Protein AF-A0A847MC24-F1 (afdb_monomer)

pLDDT: mean 89.22, std 8.51, range [61.94, 97.44]

Solvent-accessible surface area (backbone atoms only — not comparable to full-atom values): 3100 Å² total; per-residue (Å²): 113,96,86,58,55,66,47,78,46,74,74,47,69,55,89,88,17,39,32,26,37,40,37,34,62,47,102,89,50,71,48,79,42,78,77,42,75,49,61,91,78,83,89,80,89,84,131

Nearest PDB structures (foldseek):
  7m5o-assembly1_A  TM=6.898E-01  e=5.822E+00  Biggievirus Mos11
  7vww-assembly3_E  TM=4.254E-01  e=3.725E+00  Dioscoreophyllum cumminsii
  5myj-assembly1_A  TM=4.072E-01  e=4.808E+00  Lactococcus cremoris subsp. cremoris MG1363
  5xxb-assembly1_n  TM=3.347E-01  e=2.708E+00  Toxoplasma gondii

Secondary structure (DSSP, 8-state):
-TT--EEEEEEEEETTEEEEEEEEEETTEEEEEEEEEESS-------

Structure (mmCIF, N/CA/C/O backbone):
data_AF-A0A847MC24-F1
#
_entry.id   AF-A0A847MC24-F1
#
loop_
_atom_site.group_PDB
_atom_site.id
_atom_site.type_symbol
_atom_site.label_atom_id
_atom_site.label_alt_id
_atom_site.label_comp_id
_atom_site.label_asym_id
_atom_site.label_entity_id
_atom_site.label_seq_id
_atom_site.pdbx_PDB_ins_code
_atom_site.Cartn_x
_atom_site.Cartn_y
_atom_site.Cartn_z
_atom_site.occupancy
_atom_site.B_iso_or_equiv
_atom_site.auth_seq_id
_atom_site.auth_comp_id
_atom_site.auth_asym_id
_atom_site.auth_atom_id
_atom_site.pdbx_PDB_model_num
ATOM 1 N N . PRO A 1 1 ? -6.907 -3.998 14.443 1.00 61.94 1 PRO A N 1
ATOM 2 C CA . PRO A 1 1 ? -6.783 -3.606 15.866 1.00 61.94 1 PRO A CA 1
ATOM 3 C C . PRO A 1 1 ? -7.041 -2.112 16.016 1.00 61.94 1 PRO A C 1
ATOM 5 O O . PRO A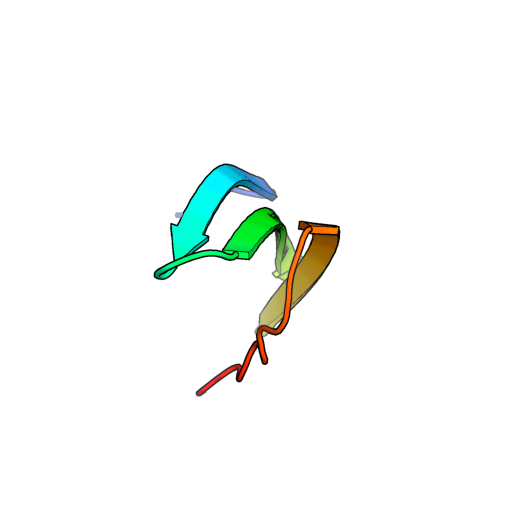 1 1 ? -6.612 -1.358 15.149 1.00 61.94 1 PRO A O 1
ATOM 8 N N . ASP A 1 2 ? -7.726 -1.685 17.075 1.00 67.31 2 ASP A N 1
ATOM 9 C CA . ASP A 1 2 ? -8.126 -0.278 17.195 1.00 67.31 2 ASP A CA 1
ATOM 10 C C . ASP A 1 2 ? -6.956 0.692 17.337 1.00 67.31 2 ASP A C 1
ATOM 12 O O . ASP A 1 2 ? -7.107 1.852 16.987 1.00 67.31 2 ASP A O 1
ATOM 16 N N . PHE A 1 3 ? -5.787 0.195 17.747 1.00 72.62 3 PHE A N 1
ATOM 17 C CA . PHE A 1 3 ? -4.565 0.977 17.929 1.00 72.62 3 PHE A CA 1
ATOM 18 C C . PHE A 1 3 ? -3.754 1.229 16.646 1.00 72.62 3 PHE A C 1
ATOM 20 O O . PHE A 1 3 ? -2.735 1.913 16.699 1.00 72.62 3 PHE A O 1
ATOM 27 N N . LEU A 1 4 ? -4.125 0.623 15.514 1.00 72.38 4 LEU A N 1
ATOM 28 C CA . LEU A 1 4 ? -3.306 0.647 14.302 1.00 72.38 4 LEU A CA 1
ATOM 29 C C . LEU A 1 4 ? -3.881 1.650 13.290 1.00 72.38 4 LEU A C 1
ATOM 31 O O . LEU A 1 4 ? -4.676 1.284 12.427 1.00 72.38 4 LEU A O 1
ATOM 35 N N . GLU A 1 5 ? -3.493 2.917 13.439 1.00 87.88 5 GLU A N 1
ATOM 36 C CA . GLU A 1 5 ? -3.930 4.025 12.571 1.00 87.88 5 GLU A CA 1
ATOM 37 C C . GLU A 1 5 ? -3.289 3.969 11.177 1.00 87.88 5 GLU A C 1
ATOM 39 O O . GLU A 1 5 ? -3.935 4.251 10.167 1.00 87.88 5 GLU A O 1
ATOM 44 N N . GLU A 1 6 ? -2.022 3.552 11.108 1.00 91.69 6 GLU A N 1
ATOM 45 C CA . GLU A 1 6 ? -1.256 3.475 9.866 1.00 91.69 6 GLU A CA 1
ATOM 46 C C . GLU A 1 6 ? -0.467 2.166 9.762 1.00 91.69 6 GLU A C 1
ATOM 48 O O . GLU A 1 6 ? 0.100 1.677 10.741 1.00 91.69 6 GLU A O 1
ATOM 53 N N . ILE A 1 7 ? -0.368 1.632 8.543 1.00 92.44 7 ILE A N 1
ATOM 54 C CA . ILE A 1 7 ? 0.58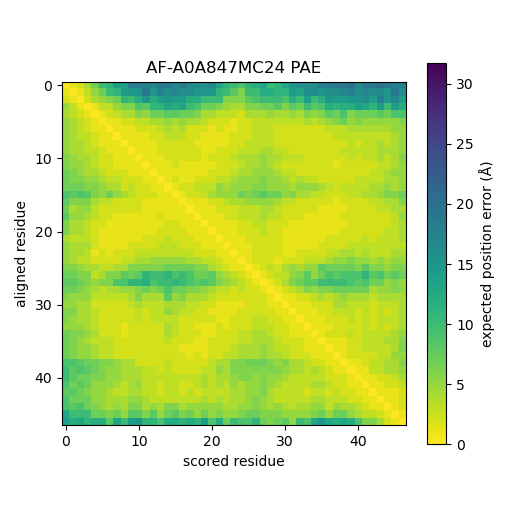0 0.574 8.179 1.00 92.44 7 ILE A CA 1
ATOM 55 C C . ILE A 1 7 ? 1.417 1.066 7.012 1.00 92.44 7 ILE A C 1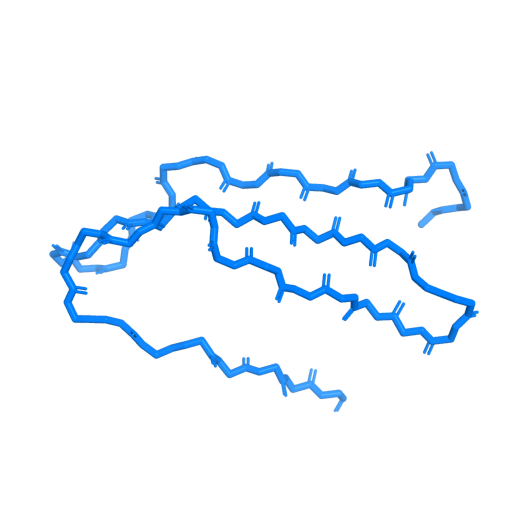
ATOM 57 O O . ILE A 1 7 ? 0.886 1.480 5.984 1.00 92.44 7 ILE A O 1
ATOM 61 N N . ARG A 1 8 ? 2.738 0.963 7.143 1.00 94.75 8 ARG A N 1
ATOM 62 C CA . ARG A 1 8 ? 3.672 1.223 6.047 1.00 94.75 8 ARG A CA 1
ATOM 63 C C . ARG A 1 8 ? 4.294 -0.083 5.598 1.00 94.75 8 ARG A C 1
ATOM 65 O O . ARG A 1 8 ? 4.864 -0.807 6.411 1.00 94.75 8 ARG A O 1
ATOM 72 N N . ILE A 1 9 ? 4.198 -0.362 4.305 1.00 94.50 9 ILE A N 1
ATOM 73 C CA . ILE A 1 9 ? 4.930 -1.448 3.662 1.00 94.50 9 ILE A CA 1
ATOM 74 C C . ILE A 1 9 ? 5.953 -0.795 2.747 1.00 94.50 9 ILE A C 1
ATOM 76 O O . ILE A 1 9 ? 5.587 -0.226 1.724 1.00 94.50 9 ILE A O 1
ATOM 80 N N . ASN A 1 10 ? 7.223 -0.875 3.127 1.00 96.31 10 ASN A N 1
ATOM 81 C CA . ASN A 1 10 ? 8.327 -0.358 2.328 1.00 96.31 10 ASN A CA 1
ATOM 82 C C . ASN A 1 10 ? 9.017 -1.517 1.608 1.00 96.31 10 ASN A C 1
ATOM 84 O O . ASN A 1 10 ? 9.221 -2.581 2.195 1.00 96.31 10 ASN A O 1
ATOM 88 N N . GLY A 1 11 ? 9.419 -1.302 0.361 1.00 95.12 11 GLY A N 1
ATOM 89 C CA . GLY A 1 11 ? 10.185 -2.269 -0.411 1.00 95.12 11 GLY A CA 1
ATOM 90 C C . GLY A 1 11 ? 9.380 -3.493 -0.851 1.00 95.12 11 GLY A C 1
ATOM 91 O O . GLY A 1 11 ? 9.956 -4.574 -0.994 1.00 95.12 11 GLY A O 1
ATOM 92 N N . LEU A 1 12 ? 8.059 -3.367 -1.027 1.00 94.88 12 LEU A N 1
ATOM 93 C CA . LEU A 1 12 ? 7.230 -4.461 -1.523 1.00 94.88 12 LEU A CA 1
ATOM 94 C C . LEU A 1 12 ? 7.639 -4.792 -2.960 1.00 94.88 12 LEU A C 1
ATOM 96 O O . LEU A 1 12 ? 7.328 -4.061 -3.901 1.00 94.88 12 LEU A O 1
ATOM 100 N N . ARG A 1 13 ? 8.316 -5.929 -3.126 1.00 95.62 13 ARG A N 1
ATOM 101 C CA . ARG A 1 13 ? 8.770 -6.411 -4.427 1.00 95.62 13 ARG A CA 1
ATOM 102 C C . ARG A 1 13 ? 7.741 -7.347 -5.056 1.00 95.62 13 ARG A C 1
ATOM 104 O O . ARG A 1 13 ? 7.432 -8.399 -4.502 1.00 95.62 13 ARG A O 1
ATOM 111 N N . VAL A 1 14 ? 7.268 -6.992 -6.249 1.00 93.12 14 VAL A N 1
ATOM 112 C CA . VAL A 1 14 ? 6.399 -7.826 -7.090 1.00 93.12 14 VAL A CA 1
ATOM 113 C C . VAL A 1 14 ? 7.049 -7.968 -8.461 1.00 93.12 14 VAL A C 1
ATOM 115 O O . VAL A 1 14 ? 7.033 -7.032 -9.259 1.00 93.12 14 VAL A O 1
ATOM 118 N N . ARG A 1 15 ? 7.621 -9.149 -8.738 1.00 94.31 15 ARG A N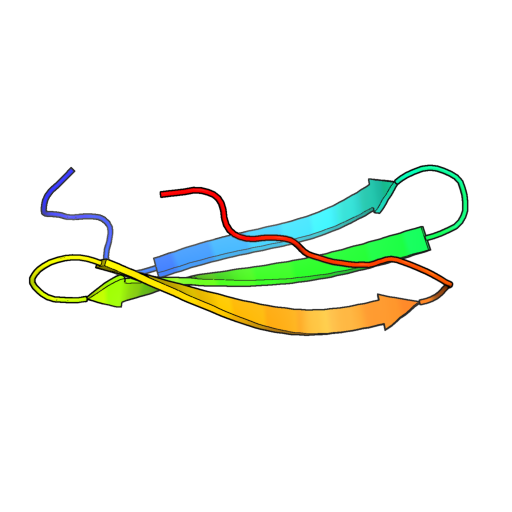 1
ATOM 119 C CA . ARG A 1 15 ? 8.483 -9.388 -9.912 1.00 94.31 15 ARG A CA 1
ATOM 120 C C . ARG A 1 15 ? 9.572 -8.305 -9.996 1.00 94.31 15 ARG A C 1
ATOM 122 O O . ARG A 1 15 ? 10.340 -8.159 -9.049 1.00 94.31 15 ARG A O 1
ATOM 129 N N . ASP A 1 16 ? 9.575 -7.528 -11.077 1.00 93.81 16 ASP A N 1
ATOM 130 C CA . ASP A 1 16 ? 10.536 -6.457 -11.351 1.00 93.81 16 ASP A CA 1
ATOM 131 C C . ASP A 1 16 ? 10.069 -5.081 -10.848 1.00 93.81 16 ASP A C 1
ATOM 133 O O . ASP A 1 16 ? 10.699 -4.071 -11.146 1.00 93.81 16 ASP A O 1
ATOM 137 N N . THR A 1 17 ? 8.951 -5.017 -10.113 1.00 96.19 17 THR A N 1
ATOM 138 C CA . THR A 1 17 ? 8.426 -3.768 -9.549 1.00 96.19 17 THR A CA 1
ATOM 139 C C . THR A 1 17 ? 8.682 -3.671 -8.054 1.00 96.19 17 THR A C 1
ATOM 141 O O . THR A 1 17 ? 8.535 -4.652 -7.322 1.00 96.19 17 THR A O 1
ATOM 144 N N . ASN A 1 18 ? 9.016 -2.467 -7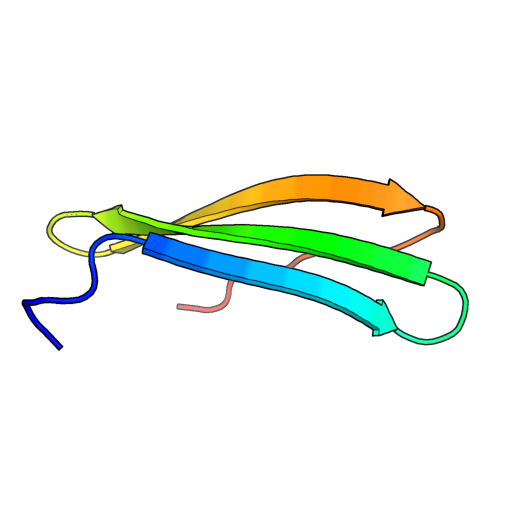.598 1.00 97.44 18 ASN A N 1
ATOM 145 C CA . ASN A 1 18 ? 9.144 -2.121 -6.190 1.00 97.44 18 ASN A CA 1
ATOM 146 C C . ASN A 1 18 ? 8.091 -1.077 -5.791 1.00 97.44 18 ASN A C 1
ATOM 148 O O . ASN A 1 18 ? 7.875 -0.104 -6.521 1.00 97.44 18 ASN A O 1
ATOM 152 N N . LEU A 1 19 ? 7.431 -1.283 -4.651 1.00 96.69 19 LEU A N 1
ATOM 153 C CA . LEU A 1 19 ? 6.356 -0.434 -4.145 1.00 96.69 19 LEU A CA 1
ATOM 154 C C . LEU A 1 19 ? 6.594 -0.056 -2.683 1.00 96.69 19 LEU A C 1
ATOM 156 O O . LEU A 1 19 ? 6.890 -0.914 -1.853 1.00 96.69 19 LEU A O 1
ATOM 160 N N . ASP A 1 20 ? 6.352 1.211 -2.365 1.00 97.12 20 ASP A N 1
ATOM 161 C CA . ASP A 1 20 ? 6.150 1.660 -0.990 1.00 97.12 20 ASP A CA 1
ATOM 162 C C . ASP A 1 20 ? 4.679 2.061 -0.834 1.00 97.12 20 ASP A C 1
ATOM 164 O O . ASP A 1 20 ? 4.173 2.893 -1.593 1.00 97.12 20 ASP A O 1
ATOM 168 N N . LEU A 1 21 ? 3.983 1.448 0.122 1.00 95.38 21 LEU A N 1
ATOM 169 C CA . LEU A 1 21 ? 2.548 1.603 0.347 1.00 95.38 21 LEU A CA 1
ATOM 170 C C . LEU A 1 21 ? 2.273 2.130 1.757 1.00 95.38 21 LEU A C 1
ATOM 172 O O . LEU A 1 21 ? 2.888 1.684 2.728 1.00 95.38 21 LEU A O 1
ATOM 176 N N . LEU A 1 22 ? 1.300 3.031 1.868 1.00 94.19 22 LEU A N 1
ATOM 177 C CA . LEU A 1 22 ? 0.732 3.485 3.135 1.00 94.19 22 LEU A CA 1
ATOM 178 C C . LEU A 1 22 ? -0.747 3.127 3.187 1.00 94.19 22 LEU A C 1
ATOM 180 O O . LEU A 1 22 ? -1.531 3.562 2.345 1.00 94.19 22 LEU A O 1
ATOM 184 N N . PHE A 1 23 ? -1.108 2.367 4.208 1.00 92.69 23 PHE A N 1
ATOM 185 C CA . PHE A 1 23 ? -2.479 2.064 4.567 1.00 92.69 23 PHE A CA 1
ATOM 186 C C . PHE A 1 23 ? -2.852 2.953 5.744 1.00 92.69 23 PHE A C 1
ATOM 188 O O . PHE A 1 23 ? -2.127 2.979 6.738 1.00 92.69 23 PHE A O 1
ATOM 195 N N . THR A 1 24 ? -3.975 3.650 5.647 1.00 91.88 24 THR A N 1
ATOM 196 C CA . THR A 1 24 ? -4.490 4.489 6.731 1.00 91.88 24 THR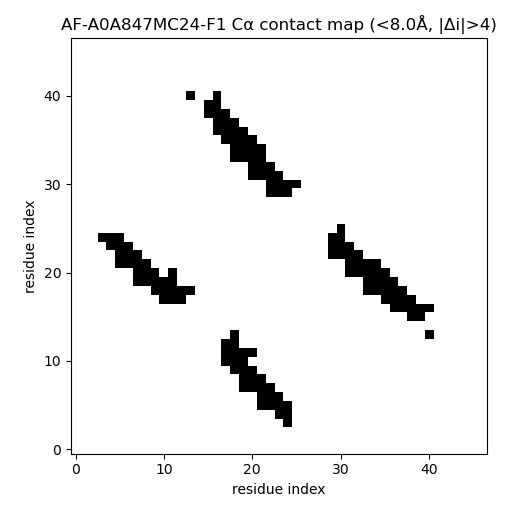 A CA 1
ATOM 197 C C . THR A 1 24 ? -5.890 4.023 7.080 1.00 91.88 24 THR A C 1
ATOM 199 O O . THR A 1 24 ? -6.740 3.880 6.193 1.00 91.88 24 THR A O 1
ATOM 202 N N . LYS A 1 25 ? -6.128 3.775 8.367 1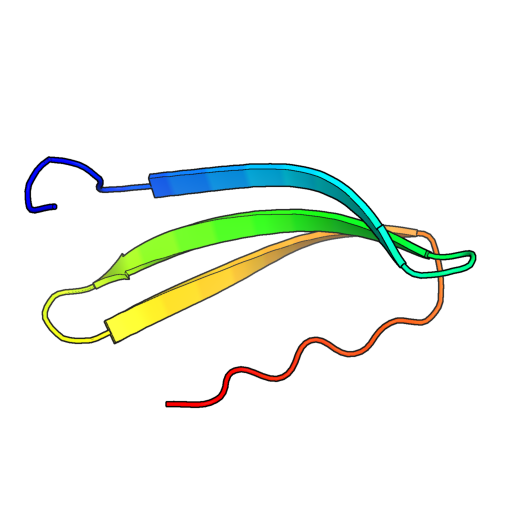.00 88.88 25 LYS A N 1
ATOM 203 C CA . LYS A 1 25 ? -7.449 3.430 8.884 1.00 88.88 25 LYS A CA 1
ATOM 204 C C . LYS A 1 25 ? -8.421 4.579 8.604 1.00 88.88 25 LYS A C 1
ATOM 206 O O . LYS A 1 25 ? -8.097 5.748 8.779 1.00 88.88 25 LYS A O 1
ATOM 211 N N . GLN A 1 26 ? -9.616 4.234 8.153 1.00 86.06 26 GLN A N 1
ATOM 212 C CA . GLN A 1 26 ? -10.770 5.123 8.065 1.00 86.06 26 GLN A CA 1
ATOM 213 C C . GLN A 1 26 ? -11.894 4.518 8.911 1.00 86.06 26 GLN A C 1
ATOM 215 O O . GLN A 1 26 ? -11.861 3.327 9.221 1.00 86.06 26 GLN A O 1
ATOM 220 N N . GLU A 1 27 ? -12.909 5.305 9.277 1.00 83.81 27 GLU A N 1
ATOM 221 C CA . GLU A 1 27 ? -13.975 4.865 10.198 1.00 83.81 27 GLU A CA 1
ATOM 222 C C . GLU A 1 27 ? -14.620 3.516 9.822 1.00 83.81 27 GLU A C 1
ATOM 224 O O . GLU A 1 27 ? -15.029 2.759 10.700 1.00 83.81 27 GLU A O 1
ATOM 229 N N . LYS A 1 28 ? -14.717 3.208 8.522 1.00 84.31 28 LYS A N 1
ATOM 230 C CA . LYS A 1 28 ? -15.317 1.969 7.991 1.00 84.31 28 LYS A CA 1
ATOM 231 C C . LYS A 1 28 ? -14.526 1.346 6.838 1.00 84.31 28 LYS A C 1
ATOM 233 O O . LYS A 1 28 ? -15.055 0.493 6.130 1.00 84.31 28 LYS A O 1
ATOM 238 N N . ASP A 1 29 ? -13.307 1.814 6.594 1.00 85.81 29 ASP A N 1
ATOM 239 C CA . 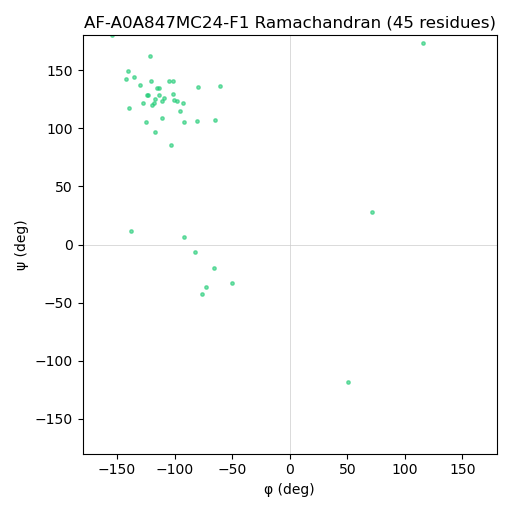ASP A 1 29 ? -12.543 1.451 5.398 1.00 85.81 29 ASP A CA 1
ATOM 240 C C . ASP A 1 29 ? -11.034 1.586 5.634 1.00 85.81 29 ASP A C 1
ATOM 242 O O . ASP A 1 29 ? -10.587 1.983 6.711 1.00 85.81 29 ASP A O 1
ATOM 246 N N . VAL A 1 30 ? -10.244 1.280 4.610 1.00 87.19 30 VAL A N 1
ATOM 247 C CA . VAL A 1 30 ? -8.800 1.504 4.592 1.00 87.19 30 VAL A CA 1
ATOM 248 C C . VAL A 1 30 ? -8.434 2.280 3.335 1.00 87.19 30 VAL A C 1
ATOM 250 O O . VAL A 1 30 ? -8.669 1.835 2.213 1.00 87.19 30 VAL A O 1
ATOM 253 N N . ALA A 1 31 ? -7.818 3.445 3.519 1.00 88.81 31 ALA A N 1
ATOM 254 C CA . ALA A 1 31 ? -7.218 4.183 2.418 1.00 88.81 31 ALA A CA 1
ATOM 255 C C . ALA A 1 31 ? -5.857 3.568 2.071 1.00 88.81 31 ALA A C 1
ATOM 257 O O . ALA A 1 31 ? -5.070 3.279 2.971 1.00 88.81 31 ALA A O 1
ATOM 258 N N . ILE A 1 32 ? -5.570 3.394 0.778 1.00 91.50 32 ILE A N 1
ATOM 259 C CA . ILE A 1 32 ? -4.295 2.855 0.289 1.00 91.50 32 ILE A CA 1
ATOM 260 C C . ILE A 1 32 ? -3.632 3.895 -0.604 1.00 91.50 32 ILE A C 1
ATOM 262 O O . ILE A 1 32 ? -4.174 4.277 -1.639 1.00 91.50 32 ILE A O 1
ATOM 266 N N . ASN A 1 33 ? -2.438 4.323 -0.211 1.00 92.75 33 ASN A N 1
ATOM 267 C CA . ASN A 1 33 ? -1.621 5.283 -0.937 1.00 92.75 33 ASN A CA 1
ATOM 268 C C . ASN A 1 33 ? -0.355 4.605 -1.462 1.00 92.75 33 ASN A C 1
ATOM 270 O O . ASN A 1 33 ? 0.329 3.895 -0.723 1.00 92.75 33 ASN A O 1
ATOM 274 N N . ILE A 1 34 ? -0.016 4.865 -2.724 1.00 93.25 34 ILE A N 1
ATOM 275 C CA . ILE A 1 34 ? 1.260 4.453 -3.316 1.00 93.25 34 ILE A CA 1
ATOM 276 C C . ILE A 1 34 ? 2.248 5.602 -3.114 1.00 93.25 34 ILE A C 1
ATOM 278 O O . ILE A 1 34 ? 2.146 6.628 -3.780 1.00 93.25 34 ILE A O 1
ATOM 282 N N . ILE A 1 35 ? 3.188 5.437 -2.183 1.00 96.12 35 ILE A N 1
ATOM 283 C CA . ILE A 1 35 ? 4.222 6.438 -1.881 1.00 96.12 35 ILE A CA 1
ATOM 284 C C . ILE A 1 35 ? 5.304 6.419 -2.963 1.00 96.12 35 ILE A C 1
ATOM 286 O O . ILE A 1 35 ? 5.754 7.468 -3.419 1.00 96.12 35 ILE A O 1
ATOM 290 N N . ARG A 1 36 ? 5.715 5.221 -3.388 1.00 95.38 36 ARG A N 1
ATOM 291 C CA . ARG A 1 36 ? 6.712 5.028 -4.444 1.00 95.38 36 ARG A CA 1
ATOM 292 C C . ARG A 1 36 ? 6.331 3.842 -5.313 1.00 95.38 36 ARG A C 1
ATOM 294 O O . ARG A 1 36 ? 5.855 2.828 -4.807 1.00 95.38 36 ARG A O 1
ATOM 301 N N . ARG A 1 37 ? 6.574 3.971 -6.619 1.00 95.06 37 ARG A N 1
ATOM 302 C CA . ARG A 1 37 ? 6.441 2.891 -7.597 1.00 95.06 37 ARG A CA 1
ATOM 303 C C . ARG A 1 37 ? 7.584 2.935 -8.597 1.00 95.06 37 ARG A C 1
ATOM 305 O O . ARG A 1 37 ? 7.696 3.873 -9.380 1.00 95.06 37 ARG A O 1
ATOM 312 N N . GLU A 1 38 ? 8.371 1.873 -8.608 1.00 96.38 38 GLU A N 1
ATOM 313 C CA . GLU A 1 38 ? 9.459 1.660 -9.557 1.00 96.38 38 GLU A CA 1
ATOM 314 C C . GLU A 1 38 ? 9.137 0.412 -10.374 1.00 96.38 38 GLU A C 1
ATOM 316 O O . GLU A 1 38 ? 9.350 -0.697 -9.901 1.00 96.38 38 GLU A O 1
ATOM 321 N N . GLY A 1 39 ? 8.572 0.590 -11.570 1.00 94.56 39 GLY A N 1
ATOM 322 C CA . GLY A 1 39 ? 8.160 -0.507 -12.451 1.00 94.56 39 GLY A CA 1
ATOM 323 C C . GLY A 1 39 ? 6.644 -0.582 -12.701 1.00 94.56 39 GLY A C 1
ATOM 324 O O . GLY A 1 39 ? 5.861 0.210 -12.154 1.00 94.56 39 GLY A O 1
ATOM 325 N N . PRO A 1 40 ? 6.203 -1.477 -13.600 1.00 93.38 40 PRO A N 1
ATOM 326 C CA . PRO A 1 40 ? 4.794 -1.664 -13.918 1.00 93.38 40 PRO A CA 1
ATOM 327 C C . PRO A 1 40 ? 4.084 -2.533 -12.867 1.00 93.38 40 PRO A C 1
ATOM 329 O O . PRO A 1 40 ? 4.205 -3.755 -12.864 1.00 93.38 40 PRO A O 1
ATOM 332 N N . ALA A 1 41 ? 3.259 -1.907 -12.025 1.00 91.19 41 ALA A N 1
ATOM 333 C CA . ALA A 1 41 ? 2.318 -2.613 -11.158 1.00 91.19 41 ALA A CA 1
ATOM 334 C C . ALA A 1 41 ? 0.973 -1.890 -11.070 1.00 91.19 41 ALA A C 1
ATOM 336 O O . ALA A 1 41 ? 0.901 -0.658 -11.117 1.00 91.19 41 ALA A O 1
ATOM 337 N N . THR A 1 42 ? -0.077 -2.688 -10.888 1.00 89.25 42 THR A N 1
ATOM 338 C CA . THR A 1 42 ? -1.438 -2.233 -10.608 1.00 89.25 42 THR A CA 1
ATOM 339 C C . THR A 1 42 ? -1.799 -2.667 -9.199 1.00 89.25 42 THR A C 1
ATOM 341 O O . THR A 1 42 ? -1.656 -3.839 -8.856 1.00 89.25 42 THR A O 1
ATOM 344 N N . VAL A 1 43 ? -2.275 -1.726 -8.392 1.00 85.62 43 VAL A N 1
ATOM 345 C CA . VAL A 1 43 ? -2.816 -2.014 -7.063 1.00 85.62 43 VAL A CA 1
ATOM 346 C C . VAL A 1 43 ? -4.331 -2.073 -7.192 1.00 85.62 43 VAL A C 1
ATOM 348 O O . VAL A 1 43 ? -4.946 -1.123 -7.673 1.00 85.62 43 VAL A O 1
ATOM 351 N N . VAL A 1 44 ? -4.923 -3.197 -6.793 1.00 86.94 44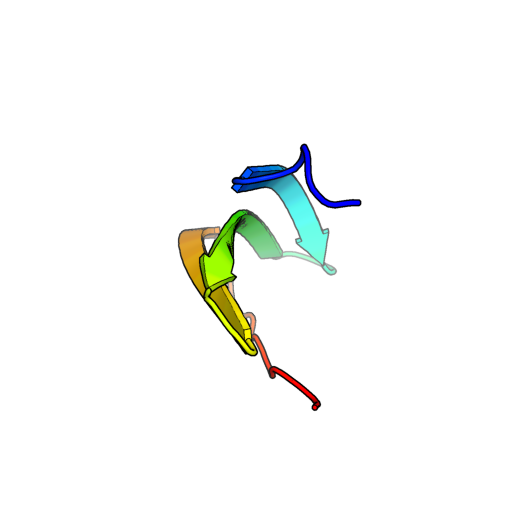 VAL A N 1
ATOM 352 C CA . VAL A 1 44 ? -6.375 -3.397 -6.768 1.00 86.94 44 VAL A CA 1
ATOM 353 C C . VAL A 1 44 ? -6.787 -3.627 -5.323 1.00 86.94 44 VAL A C 1
ATOM 355 O O . VAL A 1 44 ? -6.244 -4.506 -4.658 1.00 86.94 44 VAL A O 1
ATOM 358 N N . VAL A 1 45 ? -7.735 -2.826 -4.844 1.00 80.62 45 VAL A N 1
ATOM 359 C CA . VAL A 1 45 ? -8.300 -2.958 -3.499 1.00 80.62 45 VAL A CA 1
ATOM 360 C C . VAL A 1 45 ? -9.566 -3.792 -3.607 1.00 80.62 45 VAL A C 1
ATOM 362 O O . VAL A 1 45 ? -10.521 -3.378 -4.263 1.00 80.62 45 VAL A O 1
ATOM 365 N N . VAL A 1 46 ? -9.557 -4.975 -2.999 1.00 78.75 46 VAL A N 1
ATOM 366 C CA . VAL A 1 46 ? -10.733 -5.848 -2.919 1.00 78.75 46 VAL A CA 1
ATOM 367 C C . VAL A 1 46 ? -11.336 -5.672 -1.529 1.00 78.75 46 VAL A C 1
ATOM 369 O O . VAL A 1 46 ? -10.613 -5.793 -0.541 1.00 78.75 46 VAL A O 1
ATOM 372 N N . LYS A 1 47 ? -12.623 -5.322 -1.475 1.00 67.44 47 LYS A N 1
ATOM 373 C CA . LYS A 1 47 ? -13.405 -5.214 -0.237 1.00 67.44 47 LYS A CA 1
ATOM 374 C C . LYS A 1 47 ? -14.073 -6.538 0.095 1.00 67.44 47 LYS A C 1
ATOM 376 O O . LYS A 1 47 ? -14.527 -7.200 -0.866 1.00 67.44 47 LYS A O 1
#

Mean predicted aligned error: 4.12 Å

Radius of gyration: 11.77 Å; Cα contacts (8 Å, |Δi|>4): 70; chains: 1; bounding box: 26×16×32 Å

Sequence (47 aa):
PDFLEEIRINGLRVRDTNLDLLFTKQEKDVAINIIRREGPATVVVVK

Foldseek 3Di:
DVPDQKDWDAQDDDPPKGWIWIWGDDPPDIDIDTPDIDDDDDDDDDD